Protein AF-F8NKT5-F1 (afdb_monomer_lit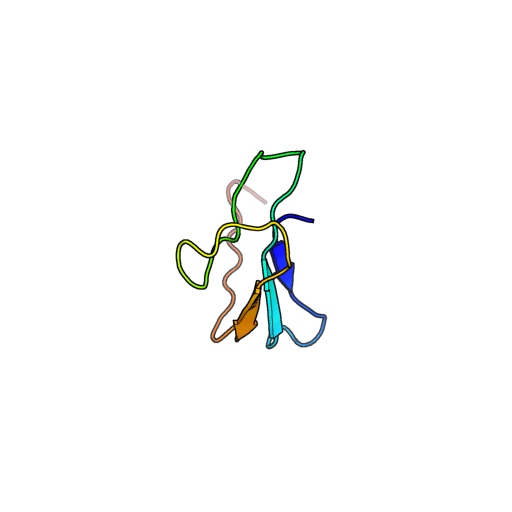e)

Structure (mmCIF, N/CA/C/O backbone):
data_AF-F8NKT5-F1
#
_entry.id   AF-F8NKT5-F1
#
loop_
_atom_site.group_PDB
_atom_site.id
_atom_site.type_symbol
_atom_site.label_atom_id
_atom_site.label_alt_id
_atom_site.label_comp_id
_atom_site.label_asym_id
_atom_site.label_entity_id
_atom_site.label_seq_id
_atom_site.pdbx_PDB_ins_code
_atom_site.Cartn_x
_atom_site.Cartn_y
_atom_site.Cartn_z
_atom_site.occupancy
_atom_site.B_iso_or_equiv
_atom_site.auth_seq_id
_atom_site.auth_comp_id
_atom_site.auth_asym_id
_atom_site.auth_atom_id
_atom_site.pdbx_PDB_model_num
ATOM 1 N N . TYR A 1 1 ? 0.609 -3.195 -11.228 1.00 90.88 1 TYR A N 1
ATOM 2 C CA . TYR A 1 1 ? 0.195 -2.325 -10.107 1.00 90.88 1 TYR A CA 1
ATOM 3 C C . TYR A 1 1 ? 1.434 -1.622 -9.567 1.00 90.88 1 TYR A C 1
ATOM 5 O O . TYR A 1 1 ? 2.520 -2.143 -9.784 1.00 90.88 1 TYR A O 1
ATOM 13 N N . GLY A 1 2 ? 1.299 -0.458 -8.924 1.00 94.25 2 GLY A N 1
ATOM 14 C CA . GLY A 1 2 ? 2.432 0.229 -8.273 1.00 94.25 2 GLY A CA 1
ATOM 15 C C . GLY A 1 2 ? 2.587 -0.144 -6.794 1.00 94.25 2 GLY A C 1
ATOM 16 O O . GLY A 1 2 ? 3.695 -0.360 -6.310 1.00 94.25 2 GLY A O 1
ATOM 17 N N . LEU A 1 3 ? 1.455 -0.305 -6.108 1.00 95.75 3 LEU A N 1
ATOM 18 C CA . LEU A 1 3 ? 1.346 -0.719 -4.714 1.00 95.75 3 LEU A CA 1
ATOM 19 C C . LEU A 1 3 ? 0.238 -1.765 -4.599 1.00 95.75 3 LEU A C 1
ATOM 21 O O . LEU A 1 3 ? -0.818 -1.623 -5.217 1.00 95.75 3 LEU A O 1
ATOM 25 N N . TYR A 1 4 ? 0.499 -2.810 -3.829 1.00 96.19 4 TYR A N 1
ATOM 26 C CA . TYR A 1 4 ? -0.466 -3.831 -3.461 1.00 96.19 4 TYR A CA 1
ATOM 27 C C . TYR A 1 4 ? -0.348 -4.097 -1.963 1.00 96.19 4 TYR A C 1
ATOM 29 O O . TYR A 1 4 ? 0.764 -4.242 -1.455 1.00 96.19 4 TYR A O 1
ATOM 37 N N . VA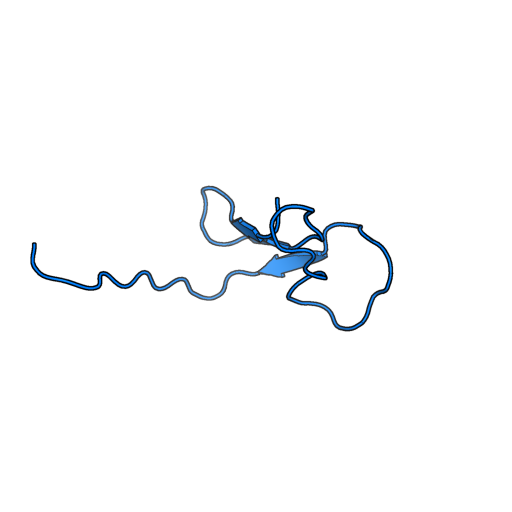L A 1 5 ? -1.495 -4.172 -1.296 1.00 97.56 5 VAL A N 1
ATOM 38 C CA . VAL A 1 5 ? -1.651 -4.636 0.084 1.00 97.56 5 VAL A CA 1
ATOM 39 C C . VAL A 1 5 ? -2.703 -5.735 0.035 1.00 97.56 5 VAL A C 1
ATOM 41 O O . VAL A 1 5 ? -3.700 -5.599 -0.681 1.00 97.56 5 VAL A O 1
ATOM 44 N N . ASP A 1 6 ? -2.446 -6.845 0.713 1.00 97.06 6 ASP A N 1
ATOM 45 C CA . ASP A 1 6 ? -3.355 -7.982 0.725 1.00 97.06 6 ASP A CA 1
ATOM 46 C C . ASP A 1 6 ? -4.620 -7.717 1.565 1.00 97.06 6 ASP A C 1
ATOM 48 O O . ASP A 1 6 ? -4.814 -6.649 2.145 1.00 97.06 6 ASP A O 1
ATOM 52 N N . CYS A 1 7 ? -5.519 -8.700 1.626 1.00 97.50 7 CYS A N 1
ATOM 53 C CA . CYS A 1 7 ? -6.752 -8.571 2.401 1.00 97.50 7 CYS A CA 1
ATOM 54 C C . CYS A 1 7 ? -6.543 -8.660 3.920 1.00 97.50 7 CYS A C 1
ATOM 56 O O . CYS A 1 7 ? -7.466 -8.334 4.666 1.00 97.50 7 CYS A O 1
ATOM 58 N N . THR A 1 8 ? -5.371 -9.104 4.380 1.00 97.56 8 THR A N 1
ATOM 59 C CA . THR A 1 8 ? -5.047 -9.157 5.809 1.00 97.56 8 THR A CA 1
ATOM 60 C C . THR A 1 8 ? -4.523 -7.819 6.325 1.00 97.56 8 THR A C 1
ATOM 62 O O . THR A 1 8 ? -4.567 -7.585 7.530 1.00 97.56 8 THR A O 1
ATOM 65 N N . LEU A 1 9 ? -4.102 -6.924 5.420 1.00 96.81 9 LEU A N 1
ATOM 66 C CA . LEU A 1 9 ? -3.464 -5.638 5.711 1.00 96.81 9 LEU A CA 1
ATOM 67 C C . LEU A 1 9 ? -2.117 -5.775 6.434 1.00 96.81 9 LEU A C 1
ATOM 69 O O . LEU A 1 9 ? -1.669 -4.826 7.071 1.00 96.81 9 LEU A O 1
ATOM 73 N N . LEU A 1 10 ? -1.469 -6.937 6.326 1.00 97.06 10 LEU A N 1
ATOM 74 C CA . LEU A 1 10 ? -0.185 -7.224 6.975 1.00 97.06 10 LEU A CA 1
ATOM 75 C C . LEU A 1 10 ? 0.955 -7.355 5.968 1.00 97.06 10 LEU A C 1
ATOM 77 O O . LEU A 1 10 ? 2.102 -7.049 6.287 1.00 97.06 10 LEU A O 1
ATOM 81 N N . GLU A 1 11 ? 0.655 -7.770 4.739 1.00 97.25 11 GLU A N 1
ATOM 82 C CA . GLU A 1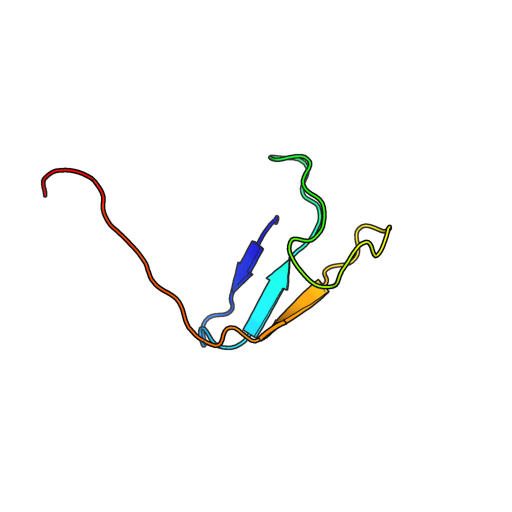 11 ? 1.658 -7.983 3.701 1.00 97.25 11 GLU A CA 1
ATOM 83 C C . GLU A 1 11 ? 1.336 -7.183 2.443 1.00 97.25 11 GLU A C 1
ATOM 85 O O . GLU A 1 11 ? 0.182 -6.937 2.078 1.00 97.25 11 GLU A O 1
ATOM 90 N N . GLY A 1 12 ? 2.389 -6.781 1.741 1.00 96.31 12 GLY A N 1
ATOM 91 C CA . GLY A 1 12 ? 2.246 -6.059 0.494 1.00 96.31 12 GLY A CA 1
ATOM 92 C C . GLY A 1 12 ? 3.438 -6.212 -0.429 1.00 96.31 12 GLY A C 1
ATOM 93 O O . GLY A 1 12 ? 4.464 -6.815 -0.110 1.00 96.31 12 GLY A O 1
ATOM 94 N N . SER A 1 13 ? 3.293 -5.655 -1.625 1.00 95.50 13 SER A N 1
ATOM 95 C CA . SER A 1 13 ? 4.405 -5.517 -2.556 1.00 95.50 13 SER A CA 1
ATOM 96 C C . SER A 1 13 ? 4.328 -4.208 -3.326 1.00 95.50 13 SER A C 1
ATOM 98 O O . SER A 1 13 ? 3.246 -3.702 -3.631 1.00 95.50 13 SER A O 1
ATOM 100 N N . SER A 1 14 ? 5.493 -3.654 -3.651 1.00 94.88 14 SER A N 1
ATOM 101 C CA . SER A 1 14 ? 5.611 -2.518 -4.563 1.00 94.88 14 SER A CA 1
ATOM 102 C C . SER A 1 14 ? 6.347 -2.935 -5.827 1.00 94.88 14 SER A C 1
ATOM 104 O O . SER A 1 14 ? 7.232 -3.790 -5.800 1.00 94.88 14 SER A O 1
ATOM 106 N N . ALA A 1 15 ? 5.964 -2.365 -6.958 1.00 93.56 15 ALA A N 1
ATOM 107 C CA . ALA A 1 15 ? 6.553 -2.671 -8.252 1.00 93.56 15 ALA A CA 1
ATOM 108 C C . ALA A 1 15 ? 6.577 -1.414 -9.116 1.00 93.56 15 ALA A C 1
ATOM 110 O O . ALA A 1 15 ? 5.870 -0.440 -8.842 1.00 93.56 15 ALA A O 1
ATOM 111 N N . CYS A 1 16 ? 7.362 -1.454 -10.190 1.00 92.31 16 CYS A N 1
ATOM 112 C CA . CYS A 1 16 ? 7.230 -0.451 -11.230 1.00 92.31 16 CYS A CA 1
ATOM 113 C C . CYS A 1 16 ? 5.861 -0.557 -11.909 1.00 92.31 16 CYS A C 1
ATOM 115 O O . CYS A 1 16 ? 5.361 -1.662 -12.154 1.00 92.31 16 CYS A O 1
ATOM 117 N N . CYS A 1 17 ? 5.258 0.577 -12.262 1.00 91.69 17 CYS A N 1
ATOM 118 C CA . CYS A 1 17 ? 4.034 0.572 -13.053 1.00 91.69 17 CYS A CA 1
ATOM 119 C C . CYS A 1 17 ? 3.997 1.7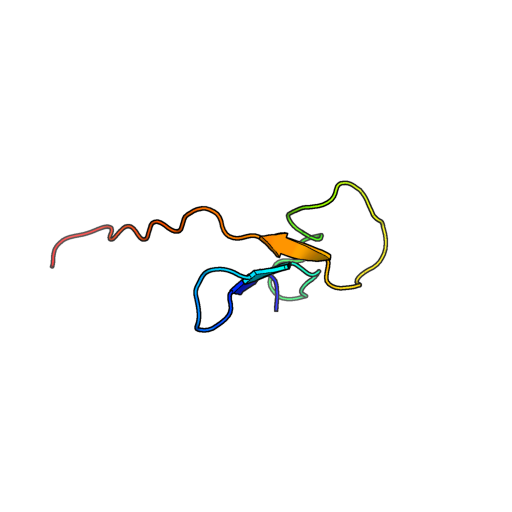03 -14.081 1.00 91.69 17 CYS A C 1
ATOM 121 O O . CYS A 1 17 ? 4.478 2.802 -13.831 1.00 91.69 17 CYS A O 1
ATOM 123 N N . ALA A 1 18 ? 3.397 1.424 -15.241 1.00 92.69 18 ALA A N 1
ATOM 124 C CA . ALA A 1 18 ? 3.367 2.359 -16.364 1.00 92.69 18 ALA A CA 1
ATOM 125 C C . ALA A 1 18 ? 2.526 3.616 -16.087 1.00 92.69 18 ALA A C 1
ATOM 127 O O . ALA A 1 18 ? 2.805 4.667 -16.637 1.00 92.69 18 ALA A O 1
ATOM 128 N N . THR A 1 19 ? 1.512 3.525 -15.222 1.00 96.25 19 THR A N 1
ATOM 129 C CA . THR A 1 19 ? 0.621 4.653 -14.908 1.00 96.25 19 THR A CA 1
ATOM 130 C C . THR A 1 19 ? 1.348 5.816 -14.235 1.00 96.25 19 THR A C 1
ATOM 132 O O . THR A 1 19 ? 0.983 6.964 -14.455 1.00 96.25 19 THR A O 1
ATOM 135 N N . PHE A 1 20 ? 2.356 5.519 -13.414 1.00 94.81 20 PHE A N 1
ATOM 136 C CA . PHE A 1 20 ? 3.087 6.522 -12.634 1.00 94.81 20 PHE A CA 1
ATOM 137 C C . PHE A 1 20 ? 4.586 6.545 -12.936 1.00 94.81 20 PHE A C 1
ATOM 139 O O . PHE A 1 20 ? 5.298 7.351 -12.346 1.00 94.81 20 PHE A O 1
ATOM 146 N N . GLU A 1 21 ? 5.067 5.637 -13.792 1.00 92.25 21 GLU A N 1
ATOM 147 C CA . GLU A 1 21 ? 6.489 5.444 -14.110 1.00 92.25 21 GLU A CA 1
ATOM 148 C C . GLU A 1 21 ? 7.377 5.369 -12.851 1.00 92.25 21 GLU A C 1
ATOM 150 O O . GLU A 1 21 ? 8.519 5.823 -12.827 1.00 92.25 21 GLU A O 1
ATOM 155 N N . ASN A 1 22 ? 6.835 4.803 -11.768 1.00 90.38 22 ASN A N 1
ATOM 156 C CA . ASN A 1 22 ? 7.527 4.704 -10.491 1.00 90.38 22 ASN A CA 1
ATOM 157 C C . ASN A 1 22 ? 8.504 3.520 -10.476 1.00 90.38 22 ASN A C 1
ATOM 159 O O . ASN A 1 22 ? 8.284 2.501 -11.128 1.00 90.38 22 ASN A O 1
ATOM 163 N N . GLU A 1 23 ? 9.534 3.616 -9.643 1.00 91.50 23 GLU A N 1
ATOM 164 C CA . GLU A 1 23 ? 10.320 2.464 -9.185 1.00 91.50 23 GLU A CA 1
ATOM 165 C C . GLU A 1 23 ? 9.633 1.801 -7.972 1.00 91.50 23 GLU A C 1
ATOM 167 O O . GLU A 1 23 ? 8.716 2.396 -7.389 1.00 91.50 23 GLU A O 1
ATOM 172 N N . PRO A 1 24 ? 10.046 0.591 -7.546 1.00 91.69 24 PRO A N 1
ATOM 173 C CA . PRO A 1 24 ? 9.607 0.029 -6.270 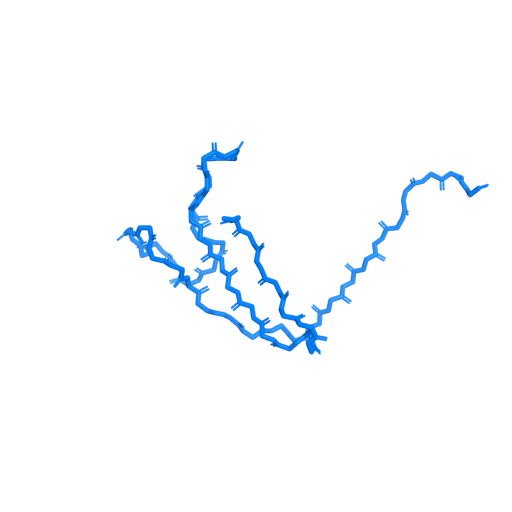1.00 91.69 24 PRO A CA 1
ATOM 174 C C . PRO A 1 24 ? 9.804 1.023 -5.112 1.00 91.69 24 PRO A C 1
ATOM 176 O O . PRO A 1 24 ? 10.859 1.642 -4.973 1.00 91.69 24 PRO A O 1
ATOM 179 N N . LEU A 1 25 ? 8.770 1.178 -4.283 1.00 92.00 25 LEU A N 1
ATOM 180 C CA . LEU A 1 25 ? 8.685 2.224 -3.253 1.00 92.00 25 LEU A CA 1
ATOM 181 C C . LEU A 1 25 ? 9.532 1.903 -2.008 1.00 92.00 25 LEU A C 1
ATOM 183 O O . LEU A 1 25 ? 9.813 2.783 -1.198 1.00 92.00 25 LEU A O 1
ATOM 187 N N . CYS A 1 26 ? 9.946 0.644 -1.855 1.00 87.44 26 CYS A N 1
ATOM 188 C CA . CYS A 1 26 ? 10.727 0.132 -0.732 1.00 87.44 26 CYS A CA 1
ATOM 189 C C . CYS A 1 26 ? 11.883 -0.769 -1.214 1.00 87.44 26 CYS A C 1
ATOM 191 O O . CYS A 1 26 ? 11.909 -1.222 -2.356 1.00 87.44 26 CYS A O 1
ATOM 193 N N . GLY A 1 27 ? 12.854 -1.062 -0.337 1.00 77.75 27 GLY A N 1
ATOM 194 C CA . GLY A 1 27 ? 13.914 -2.052 -0.609 1.00 77.75 27 GLY A CA 1
ATOM 195 C C . GLY A 1 27 ? 15.189 -1.539 -1.299 1.00 77.75 27 GLY A C 1
ATOM 196 O O . GLY A 1 27 ? 16.033 -2.356 -1.687 1.00 77.75 27 GLY A O 1
ATOM 197 N N . GLY A 1 28 ? 15.367 -0.215 -1.395 1.00 69.81 28 GLY A N 1
ATOM 198 C CA . GLY A 1 28 ? 16.552 0.446 -1.963 1.00 69.81 28 GLY A CA 1
ATOM 199 C C . GLY A 1 28 ? 16.569 0.469 -3.498 1.00 69.81 28 GLY A C 1
ATOM 200 O O . GLY A 1 28 ? 15.631 0.014 -4.143 1.00 69.81 28 GLY A O 1
ATOM 201 N N . LYS A 1 29 ? 17.649 0.984 -4.111 1.00 63.28 29 LYS A N 1
ATOM 202 C CA . LYS A 1 29 ? 17.820 1.022 -5.582 1.00 63.28 29 LYS A CA 1
ATOM 203 C C . LYS A 1 29 ? 18.106 -0.373 -6.161 1.00 63.28 29 LYS A C 1
ATOM 205 O O . LYS A 1 29 ? 19.161 -0.601 -6.753 1.00 63.28 29 LYS A O 1
ATOM 210 N N . ARG A 1 30 ? 17.194 -1.331 -5.997 1.00 59.97 30 ARG A N 1
ATOM 211 C CA . ARG A 1 30 ? 17.231 -2.577 -6.768 1.00 59.97 30 ARG A CA 1
ATOM 212 C C . ARG A 1 30 ? 16.686 -2.262 -8.154 1.00 59.97 30 ARG A C 1
ATOM 214 O O . ARG A 1 30 ? 15.483 -2.237 -8.366 1.00 59.97 30 ARG A O 1
ATOM 221 N N . LYS A 1 31 ? 17.593 -1.964 -9.084 1.00 56.41 31 LYS A N 1
ATOM 222 C CA . LYS A 1 31 ? 17.246 -1.786 -10.496 1.00 56.41 31 LYS A CA 1
ATOM 223 C C . LYS A 1 31 ? 16.690 -3.103 -11.036 1.00 56.41 31 LYS A C 1
ATOM 225 O O . LYS A 1 31 ? 17.396 -4.110 -11.031 1.00 56.41 31 LYS A O 1
ATOM 230 N N . GLY A 1 32 ? 15.455 -3.079 -11.520 1.00 60.16 32 GLY A N 1
ATOM 231 C CA . GLY A 1 32 ? 14.826 -4.211 -12.193 1.00 60.16 32 GLY A CA 1
ATOM 232 C C . GLY A 1 32 ? 13.420 -4.442 -11.668 1.00 60.16 32 GLY A C 1
ATOM 233 O O . GLY A 1 32 ? 13.251 -4.733 -10.489 1.00 60.16 32 GLY A O 1
ATOM 234 N N . GLY A 1 33 ? 12.439 -4.330 -12.566 1.00 63.31 33 GLY A N 1
ATOM 235 C CA . GLY A 1 33 ? 10.992 -4.311 -12.317 1.00 63.31 33 GLY A CA 1
ATOM 236 C C . GLY A 1 33 ? 10.360 -5.583 -11.742 1.00 63.31 33 GLY A C 1
ATOM 237 O O . GLY A 1 33 ? 9.259 -5.956 -12.135 1.00 63.31 33 GLY A O 1
ATOM 238 N N . LYS A 1 34 ? 11.041 -6.274 -10.826 1.00 77.06 34 LYS A N 1
ATOM 239 C CA . LYS A 1 34 ? 10.443 -7.310 -9.986 1.00 77.06 34 LYS A CA 1
ATOM 240 C C . LYS A 1 34 ? 9.753 -6.643 -8.799 1.00 77.06 34 LYS A C 1
ATOM 242 O O . LYS A 1 34 ? 10.275 -5.684 -8.236 1.00 77.06 34 LYS A O 1
ATOM 247 N N . SER A 1 35 ? 8.595 -7.171 -8.412 1.00 89.75 35 SER A N 1
ATOM 248 C CA . SER A 1 35 ? 7.897 -6.728 -7.207 1.00 89.75 35 SER A CA 1
ATOM 249 C C . SER A 1 35 ? 8.769 -6.945 -5.969 1.00 89.75 35 SER A C 1
ATOM 251 O O . SER A 1 35 ? 9.332 -8.028 -5.785 1.00 89.75 35 SER A O 1
ATOM 253 N N . VAL A 1 36 ? 8.855 -5.936 -5.110 1.00 93.25 36 VAL A N 1
ATOM 254 C CA . VAL A 1 36 ? 9.555 -5.983 -3.826 1.00 93.25 36 VAL A CA 1
ATOM 255 C C . VAL A 1 36 ? 8.517 -6.175 -2.718 1.00 93.25 36 VAL A C 1
ATOM 257 O O . VAL A 1 36 ? 7.652 -5.306 -2.571 1.00 93.25 36 VAL A O 1
ATOM 260 N N . PRO A 1 37 ? 8.568 -7.284 -1.957 1.00 94.50 37 PRO A N 1
ATOM 261 C CA . PRO A 1 37 ? 7.661 -7.504 -0.838 1.00 94.50 37 PRO A CA 1
ATOM 262 C C . PRO A 1 37 ? 8.020 -6.606 0.353 1.00 94.50 37 PRO A C 1
ATOM 264 O O . PRO A 1 37 ? 9.185 -6.238 0.535 1.00 94.50 37 PRO A O 1
ATOM 267 N N . PHE A 1 38 ? 7.022 -6.279 1.167 1.00 94.69 38 PHE A N 1
ATOM 268 C CA . PHE A 1 38 ? 7.180 -5.568 2.431 1.00 94.69 38 PHE A CA 1
ATOM 269 C C . PHE A 1 38 ? 6.126 -6.015 3.452 1.00 94.69 38 PHE A C 1
ATOM 271 O O . PHE A 1 38 ? 5.073 -6.538 3.088 1.00 94.69 38 PHE A O 1
ATOM 278 N N . GLU A 1 39 ? 6.417 -5.755 4.725 1.00 96.56 39 GLU A N 1
ATOM 279 C CA . GLU A 1 39 ? 5.480 -5.895 5.841 1.00 96.56 39 GLU A CA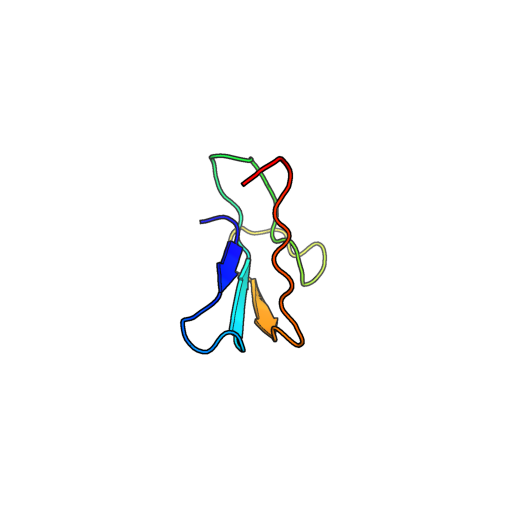 1
ATOM 280 C C . GLU A 1 39 ? 4.766 -4.558 6.093 1.00 96.56 39 GLU A C 1
ATOM 282 O O . GLU A 1 39 ? 5.404 -3.500 6.152 1.00 96.56 39 GLU A O 1
ATOM 287 N N . CYS A 1 40 ? 3.441 -4.593 6.222 1.00 96.50 40 CYS A N 1
ATOM 288 C CA . CYS A 1 40 ? 2.619 -3.442 6.569 1.00 96.50 40 CYS A CA 1
ATOM 289 C C . CYS A 1 40 ? 2.419 -3.399 8.089 1.00 96.50 40 CYS A C 1
ATOM 291 O O . CYS A 1 40 ? 1.534 -4.044 8.638 1.00 96.50 40 CYS A O 1
ATOM 293 N N . VAL A 1 41 ? 3.262 -2.623 8.774 1.00 96.56 41 VAL A N 1
ATOM 294 C CA . VAL A 1 41 ? 3.213 -2.491 10.244 1.00 96.56 41 VAL A CA 1
ATOM 295 C C . VAL A 1 41 ? 2.023 -1.633 10.708 1.00 96.56 41 VAL A C 1
ATOM 297 O O . VAL A 1 41 ? 1.555 -1.764 11.836 1.00 96.56 41 VAL A O 1
ATOM 300 N N . GLY A 1 42 ? 1.512 -0.757 9.841 1.00 96.00 42 GLY A N 1
ATOM 301 C CA . GLY A 1 42 ? 0.338 0.070 10.101 1.00 96.00 42 GLY A CA 1
ATOM 302 C C . GLY A 1 42 ? -0.162 0.743 8.825 1.00 96.00 42 GLY A C 1
ATOM 303 O O . GLY A 1 42 ? 0.636 1.131 7.969 1.00 96.00 42 GLY A O 1
ATOM 304 N N . LEU A 1 43 ? -1.485 0.879 8.709 1.00 96.56 43 LEU A N 1
ATOM 305 C CA . LEU A 1 43 ? -2.159 1.532 7.590 1.00 96.56 43 LEU A CA 1
ATOM 306 C C . LEU A 1 43 ? -3.131 2.588 8.118 1.00 96.56 43 LEU A C 1
ATOM 308 O O . LEU A 1 43 ? -4.031 2.282 8.897 1.00 96.56 43 LEU A O 1
ATOM 312 N N . GLU A 1 44 ? -2.978 3.818 7.641 1.00 97.31 44 GLU A N 1
ATOM 313 C CA . GLU A 1 44 ? -3.863 4.935 7.962 1.00 97.31 44 GLU A CA 1
ATOM 314 C C . GLU A 1 44 ? -4.527 5.444 6.682 1.00 97.31 44 GLU A C 1
ATOM 316 O O . GLU A 1 44 ? -3.865 5.641 5.660 1.00 97.31 44 GLU A O 1
ATOM 321 N N . VAL A 1 45 ? -5.842 5.667 6.734 1.00 95.62 45 VAL A N 1
ATOM 322 C CA . VAL A 1 45 ? -6.622 6.196 5.609 1.00 95.62 45 VAL A CA 1
ATOM 323 C C . VAL A 1 45 ? -7.300 7.484 6.048 1.00 95.62 45 VAL A C 1
ATOM 325 O O . VAL A 1 45 ? -8.041 7.504 7.029 1.00 95.62 45 VAL A O 1
ATOM 328 N N . TRP A 1 46 ? -7.057 8.554 5.296 1.00 95.62 46 TRP A N 1
ATOM 329 C CA . TRP A 1 46 ? -7.520 9.898 5.621 1.00 95.62 46 TRP A CA 1
ATOM 330 C C . TRP A 1 46 ? -8.509 10.394 4.564 1.00 95.62 46 TRP A C 1
ATOM 332 O O . TRP A 1 46 ? -8.220 10.356 3.368 1.00 95.62 46 TRP A O 1
ATOM 342 N N . GLY A 1 47 ? -9.672 10.872 5.009 1.00 95.25 47 GLY A N 1
ATOM 343 C CA . GLY A 1 47 ? -10.641 11.566 4.160 1.00 95.25 47 GLY A CA 1
ATOM 344 C C . GLY A 1 47 ? -10.374 13.070 4.135 1.00 95.25 47 GLY A C 1
ATOM 345 O O . GLY A 1 47 ? -10.061 13.657 5.169 1.00 95.25 47 GLY A O 1
ATOM 346 N N . ILE A 1 48 ? -10.520 13.699 2.966 1.00 94.88 48 ILE A N 1
ATOM 347 C CA . ILE A 1 48 ? -10.398 15.152 2.795 1.00 94.88 48 ILE A CA 1
ATOM 348 C C . ILE A 1 48 ? -11.701 15.689 2.204 1.00 94.88 48 ILE A C 1
ATOM 350 O O . ILE A 1 48 ? -12.141 15.222 1.157 1.00 94.88 48 ILE A O 1
ATOM 354 N N . GLY A 1 49 ? -12.278 16.704 2.848 1.00 90.25 49 GLY A N 1
ATOM 355 C CA . GLY A 1 49 ? -13.508 17.363 2.404 1.00 90.25 49 GLY A CA 1
ATOM 356 C C . GLY A 1 49 ? -14.719 17.069 3.299 1.00 90.25 49 GLY A C 1
ATOM 357 O O . GLY A 1 49 ? -14.636 16.226 4.193 1.00 90.25 49 GLY A O 1
ATOM 358 N N . PRO A 1 50 ? -15.825 17.810 3.111 1.00 77.06 50 PRO A N 1
ATOM 359 C CA . PRO A 1 50 ? -17.061 17.575 3.847 1.00 77.06 50 PRO A CA 1
ATOM 360 C C . PRO A 1 50 ? -17.713 16.248 3.435 1.00 77.06 50 PRO A C 1
ATOM 362 O O . PRO A 1 50 ? -17.610 15.835 2.280 1.00 77.06 50 PRO A O 1
ATOM 365 N N . THR A 1 51 ? -18.379 15.612 4.398 1.00 72.81 51 THR A N 1
ATOM 366 C CA . THR A 1 51 ? -19.212 14.412 4.213 1.00 72.81 51 THR A CA 1
ATOM 367 C C . THR A 1 51 ? -20.573 14.747 3.634 1.00 72.81 51 THR A C 1
ATOM 369 O O . THR A 1 51 ? -21.184 15.708 4.160 1.00 72.81 51 THR A O 1
#

Sequence (51 aa):
YGLYVDCTLLEGSSACCATFENEPLCGGKRKGGKSVPFECVGLEVWGIGPT

pLDDT: mean 89.26, std 11.38, range [56.41, 97.56]

Secondary structure (DSSP, 8-state):
--EEE-TTSSEEEE--BTTTTBPPSSSSS--S-PPEEEE-S-------S--

Organism: Serpula lacrymans var. lacrymans (strain S7.9) (NCBI:txid578457)

Radius of gyration: 13.07 Å; chains: 1; bounding box: 37×27×27 Å

Foldseek 3Di:
DQKAADPVNFKIWGFQDPVVRDHTPDDPPPPDGDIDMDTRPDDDDDDDDDD